Protein AF-A0A510UR12-F1 (afdb_monomer)

Sequence (101 aa):
MVNAYSILKLLETIADFVRIFFIISAVQVSIFVFALYRIFTSKDAENMDVHQWQLIMTEKWEASMNNVLHMFAILIIYLAITTIPMFIMWKNKSHPYRHAR

Organism: Aliivibrio fischeri (NCBI:txid668)

Secondary structure (DSSP, 8-state):
--HHHHHHHHHHHHHHHHHHHHHHHHHHHHHHHHHHHHHHTSGGGGG--HHHHHHHHHHHHHHHHHHHHHHHHHHHHHHHHHHHHHHHHHHHHT-TTTT--

Foldseek 3Di:
DPPPVLVVVLVVVVVVLVVVLVVVLVVLVVVLVVVVVCCCPDPVVVVDDPVNVVVVNVVSVVVSVVVNVVVVVVSVVVCCVVVVVSVVVVVCVVCVPPPVD

pLDDT: mean 75.29, std 10.61, range [43.91, 87.25]

Radius of gyration: 23.15 Å; Cα contacts (8 Å, |Δi|>4): 11; chains: 1; bounding box: 51×23×68 Å

Mean predicted aligned error: 10.87 Å

Structure (mmCIF, N/CA/C/O backbone):
data_AF-A0A510UR12-F1
#
_entry.id   AF-A0A510UR12-F1
#
loop_
_atom_site.group_PDB
_atom_site.id
_atom_site.type_symbol
_atom_site.label_atom_id
_atom_site.label_alt_id
_atom_site.label_comp_id
_atom_site.label_asym_id
_atom_site.label_entity_id
_atom_site.label_seq_id
_atom_site.pdbx_PDB_ins_code
_atom_site.Cartn_x
_atom_site.Cartn_y
_atom_site.Cartn_z
_atom_site.occupancy
_atom_site.B_iso_or_equiv
_atom_site.auth_seq_id
_atom_site.auth_comp_id
_atom_site.auth_asym_id
_atom_site.auth_atom_id
_atom_site.pdbx_PDB_model_num
ATOM 1 N N . MET A 1 1 ? 19.179 -12.215 -31.338 1.00 43.91 1 MET A N 1
ATOM 2 C CA . MET A 1 1 ? 18.405 -12.880 -30.262 1.00 43.91 1 MET A CA 1
ATOM 3 C C . MET A 1 1 ? 18.380 -12.034 -28.973 1.00 43.91 1 MET A C 1
ATOM 5 O O . MET A 1 1 ? 18.814 -12.510 -27.938 1.00 43.91 1 MET A O 1
ATOM 9 N N . VAL A 1 2 ? 17.906 -10.774 -29.001 1.00 45.09 2 VAL A N 1
ATOM 10 C CA . VAL A 1 2 ? 18.062 -9.840 -27.846 1.00 45.09 2 VAL A CA 1
ATOM 11 C C . VAL A 1 2 ? 16.738 -9.264 -27.298 1.00 45.09 2 VAL A C 1
ATOM 13 O O . VAL A 1 2 ? 16.748 -8.647 -26.244 1.00 45.09 2 VAL A O 1
ATOM 16 N N . ASN A 1 3 ? 15.575 -9.518 -27.912 1.00 54.25 3 ASN A N 1
ATOM 17 C CA . ASN A 1 3 ? 14.313 -8.888 -27.469 1.00 54.25 3 ASN A CA 1
ATOM 18 C C . ASN A 1 3 ? 13.488 -9.691 -26.445 1.00 54.25 3 ASN A C 1
ATOM 20 O O . ASN A 1 3 ? 12.856 -9.095 -25.581 1.00 54.25 3 ASN A O 1
ATOM 24 N N . ALA A 1 4 ? 13.491 -11.027 -26.498 1.00 54.25 4 ALA A N 1
ATOM 25 C CA . ALA A 1 4 ? 12.663 -11.823 -25.582 1.00 54.25 4 ALA A CA 1
ATOM 26 C C . ALA A 1 4 ? 13.172 -11.759 -24.131 1.00 54.25 4 ALA A C 1
ATOM 28 O O . ALA A 1 4 ? 12.381 -11.673 -23.199 1.00 54.25 4 ALA A O 1
ATOM 29 N N . TYR A 1 5 ? 14.496 -11.722 -23.945 1.00 57.19 5 TYR A N 1
ATOM 30 C CA . TYR A 1 5 ? 15.119 -11.736 -22.620 1.00 57.19 5 TYR A CA 1
ATOM 31 C C . TYR A 1 5 ? 14.900 -10.432 -21.833 1.00 57.19 5 TYR A C 1
ATOM 33 O O . TYR A 1 5 ? 14.722 -10.481 -20.621 1.00 57.19 5 TYR A O 1
ATOM 41 N N . SER A 1 6 ? 14.867 -9.259 -22.488 1.00 67.56 6 SER A N 1
ATOM 42 C CA . SER A 1 6 ? 14.627 -7.990 -21.778 1.00 67.56 6 SER A CA 1
ATOM 43 C C . SER A 1 6 ? 13.168 -7.814 -21.366 1.00 67.56 6 SER A C 1
ATOM 45 O O . SER A 1 6 ? 12.906 -7.281 -20.294 1.00 67.56 6 SER A O 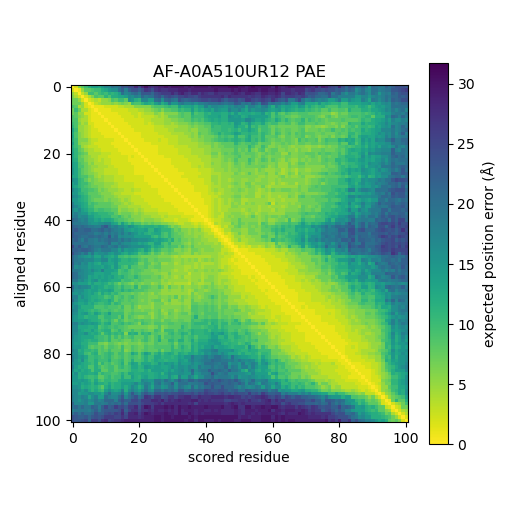1
ATOM 47 N N . ILE A 1 7 ? 12.226 -8.272 -22.196 1.00 71.44 7 ILE A N 1
ATOM 48 C CA . ILE A 1 7 ? 10.791 -8.223 -21.887 1.00 71.44 7 ILE A CA 1
ATOM 49 C C . ILE A 1 7 ? 10.459 -9.235 -20.788 1.00 71.44 7 ILE A C 1
ATOM 51 O O . ILE A 1 7 ? 9.762 -8.891 -19.840 1.00 71.44 7 ILE A O 1
ATOM 55 N N . LEU A 1 8 ? 11.010 -10.450 -20.869 1.00 78.88 8 LEU A N 1
ATOM 56 C CA . LEU A 1 8 ? 10.828 -11.464 -19.832 1.00 78.88 8 LEU A CA 1
ATOM 57 C C . LEU A 1 8 ? 11.351 -10.971 -18.475 1.00 78.88 8 LEU A C 1
ATOM 59 O O . LEU A 1 8 ? 10.634 -11.046 -17.485 1.00 78.88 8 LEU A O 1
ATOM 63 N N . LYS A 1 9 ? 12.547 -10.369 -18.450 1.00 72.88 9 LYS A N 1
ATOM 64 C CA . LYS A 1 9 ? 13.141 -9.812 -17.227 1.00 72.88 9 LYS A CA 1
ATOM 65 C C . LYS A 1 9 ? 12.358 -8.617 -16.668 1.00 72.88 9 LYS A C 1
ATOM 67 O O . LYS A 1 9 ? 12.285 -8.443 -15.453 1.00 72.88 9 LYS A O 1
ATOM 72 N N . LEU A 1 10 ? 11.748 -7.804 -17.535 1.00 74.56 10 LEU A N 1
ATOM 73 C CA . LEU A 1 10 ? 10.837 -6.733 -17.121 1.00 74.56 10 LEU A CA 1
ATOM 74 C C . LEU A 1 10 ? 9.582 -7.306 -16.444 1.00 74.56 10 LEU A C 1
ATOM 76 O O . LEU A 1 10 ? 9.186 -6.820 -15.389 1.00 74.56 10 LEU A O 1
ATOM 80 N N . LEU A 1 11 ? 8.985 -8.356 -17.015 1.00 78.56 11 LEU A N 1
ATOM 81 C CA . LEU A 1 11 ? 7.811 -9.021 -16.443 1.00 78.56 11 LEU A CA 1
ATOM 82 C C . LEU A 1 11 ? 8.127 -9.725 -15.117 1.00 78.56 11 LEU A C 1
ATOM 84 O O . LEU A 1 11 ? 7.342 -9.607 -14.183 1.00 78.56 11 LEU A O 1
ATOM 88 N N . GLU A 1 12 ? 9.282 -10.384 -15.004 1.00 81.25 12 GLU A N 1
ATOM 89 C CA . GLU A 1 12 ? 9.788 -10.940 -13.737 1.00 81.25 12 GLU A CA 1
ATOM 90 C C . GLU A 1 12 ? 9.922 -9.856 -12.664 1.00 81.25 12 GLU A C 1
ATOM 92 O O . GLU A 1 12 ? 9.421 -10.015 -11.554 1.00 81.25 12 GLU A O 1
ATOM 97 N N . THR A 1 13 ? 10.509 -8.709 -13.025 1.00 78.94 13 THR A N 1
ATOM 98 C CA . THR A 1 13 ? 10.661 -7.569 -12.108 1.00 78.94 13 THR A CA 1
ATOM 99 C C . THR A 1 13 ? 9.300 -7.056 -11.629 1.00 78.94 13 THR A C 1
ATOM 101 O O . THR A 1 13 ? 9.134 -6.767 -10.448 1.00 78.94 13 THR A O 1
ATOM 104 N N . ILE A 1 14 ? 8.304 -6.973 -12.519 1.00 78.81 14 ILE A N 1
ATOM 105 C CA . ILE A 1 14 ? 6.936 -6.577 -12.157 1.00 78.81 14 ILE A CA 1
ATOM 106 C C . ILE A 1 14 ? 6.282 -7.635 -11.254 1.00 78.81 14 ILE A C 1
ATOM 108 O O . ILE A 1 14 ? 5.614 -7.275 -10.288 1.00 78.81 14 ILE A O 1
ATOM 112 N N . ALA A 1 15 ? 6.475 -8.926 -11.530 1.00 80.88 15 ALA A N 1
ATOM 113 C CA . ALA A 1 15 ? 5.865 -10.016 -10.770 1.00 80.88 15 ALA A CA 1
ATOM 114 C C . ALA A 1 15 ? 6.402 -10.111 -9.331 1.00 80.88 15 ALA A C 1
ATOM 116 O O . ALA A 1 15 ? 5.611 -10.153 -8.385 1.00 80.88 15 ALA A O 1
ATOM 117 N N . ASP A 1 16 ? 7.726 -10.079 -9.149 1.00 80.00 16 ASP A N 1
ATOM 118 C CA . ASP A 1 16 ? 8.355 -10.061 -7.819 1.00 80.00 16 ASP A CA 1
ATOM 119 C C . ASP A 1 16 ? 7.904 -8.847 -7.006 1.00 80.00 16 ASP A C 1
ATOM 121 O O . ASP A 1 16 ? 7.670 -8.914 -5.797 1.00 80.00 16 ASP A O 1
ATOM 125 N N . PHE A 1 17 ? 7.705 -7.734 -7.694 1.00 72.69 17 PHE A N 1
ATOM 126 C CA . PHE A 1 17 ? 7.262 -6.499 -7.090 1.00 72.69 17 PHE A CA 1
ATOM 127 C C . PHE A 1 17 ? 5.780 -6.519 -6.683 1.00 72.69 17 PHE A C 1
ATOM 129 O O . PHE A 1 17 ? 5.453 -6.130 -5.560 1.00 72.69 17 PHE A O 1
ATOM 136 N N . VAL A 1 18 ? 4.883 -7.054 -7.523 1.00 81.12 18 VAL A N 1
ATOM 137 C CA . VAL A 1 18 ? 3.469 -7.299 -7.167 1.00 81.12 18 VAL A CA 1
ATOM 138 C C . VAL A 1 18 ? 3.371 -8.222 -5.952 1.00 81.12 18 VAL A C 1
ATOM 140 O O . VAL A 1 18 ? 2.556 -7.989 -5.059 1.00 81.12 18 VAL A O 1
ATOM 143 N N . ARG A 1 19 ? 4.236 -9.238 -5.869 1.00 79.25 19 ARG A N 1
ATOM 144 C CA . ARG A 1 19 ? 4.304 -10.139 -4.715 1.00 79.25 19 ARG A CA 1
ATOM 145 C C . ARG A 1 19 ? 4.682 -9.398 -3.429 1.00 79.25 19 ARG A C 1
ATOM 147 O O . ARG A 1 19 ? 4.003 -9.572 -2.418 1.00 79.25 19 ARG A O 1
ATOM 154 N N . ILE A 1 20 ? 5.724 -8.564 -3.455 1.00 80.69 20 ILE A N 1
ATOM 155 C CA . ILE A 1 20 ? 6.130 -7.742 -2.299 1.00 80.69 20 ILE A CA 1
ATOM 156 C C . ILE A 1 20 ? 4.994 -6.797 -1.884 1.00 80.69 20 ILE A C 1
ATOM 158 O O . ILE A 1 20 ? 4.679 -6.698 -0.698 1.00 80.69 20 ILE A O 1
ATOM 162 N N . PHE A 1 21 ? 4.331 -6.160 -2.850 1.00 76.44 21 PHE A N 1
ATOM 163 C CA . PHE A 1 21 ? 3.194 -5.279 -2.592 1.00 76.44 21 PHE A CA 1
ATOM 164 C C . PHE A 1 21 ? 2.035 -6.000 -1.889 1.00 76.44 21 PHE A C 1
ATOM 166 O O . PHE A 1 21 ? 1.485 -5.482 -0.913 1.00 76.44 21 PHE A O 1
ATOM 173 N N . PHE A 1 22 ? 1.690 -7.209 -2.338 1.00 81.25 22 PHE A N 1
ATOM 174 C CA . PHE A 1 22 ? 0.656 -8.025 -1.701 1.00 81.25 22 PHE A CA 1
ATOM 175 C C . PHE A 1 22 ? 1.002 -8.364 -0.249 1.00 81.25 22 PHE A C 1
ATOM 177 O O . PHE A 1 22 ? 0.139 -8.260 0.622 1.00 81.25 22 PHE A O 1
ATOM 184 N N . ILE A 1 23 ? 2.260 -8.721 0.029 1.00 84.69 23 ILE A N 1
ATOM 185 C CA . ILE A 1 23 ? 2.724 -9.033 1.388 1.00 84.69 23 ILE A CA 1
ATOM 186 C C . ILE A 1 23 ? 2.578 -7.810 2.297 1.00 84.69 23 ILE A C 1
ATOM 188 O O . ILE A 1 23 ? 2.001 -7.908 3.378 1.00 84.69 23 ILE A O 1
ATOM 192 N N . ILE A 1 24 ? 3.054 -6.646 1.851 1.00 81.38 24 ILE A N 1
ATOM 193 C CA . ILE A 1 24 ? 2.983 -5.409 2.636 1.00 81.38 24 ILE A CA 1
ATOM 194 C C . ILE A 1 24 ? 1.522 -5.002 2.886 1.00 81.38 24 ILE A C 1
ATOM 196 O O . ILE A 1 24 ? 1.164 -4.651 4.011 1.00 81.38 24 ILE A O 1
ATOM 200 N N . SER A 1 25 ? 0.665 -5.110 1.868 1.00 78.94 25 SER A N 1
ATOM 201 C CA . SER A 1 25 ? -0.766 -4.804 1.985 1.00 78.94 25 SER A CA 1
ATOM 202 C C . SER A 1 25 ? -1.470 -5.738 2.974 1.00 78.94 25 SER A C 1
ATOM 204 O O . SER A 1 25 ? -2.243 -5.280 3.813 1.00 78.94 25 SER A O 1
ATOM 206 N N . ALA A 1 26 ? -1.160 -7.038 2.944 1.00 84.25 26 ALA A N 1
ATOM 207 C CA . ALA A 1 26 ? -1.708 -8.007 3.892 1.00 84.25 26 ALA A CA 1
ATOM 208 C C . ALA A 1 26 ? -1.286 -7.702 5.341 1.00 84.25 26 ALA A C 1
ATOM 210 O O . ALA A 1 26 ? -2.107 -7.785 6.258 1.00 84.25 26 ALA A O 1
ATOM 211 N N . VAL A 1 27 ? -0.030 -7.293 5.552 1.00 86.38 27 VAL A N 1
ATOM 212 C CA . VAL A 1 27 ? 0.469 -6.862 6.867 1.00 86.38 27 VAL A CA 1
ATOM 213 C C . VAL A 1 27 ? -0.261 -5.602 7.344 1.00 86.38 27 VAL A C 1
ATOM 215 O O . VAL A 1 27 ? -0.703 -5.563 8.490 1.00 86.38 27 VAL A O 1
ATOM 218 N N . GLN A 1 28 ? -0.459 -4.604 6.478 1.00 80.31 28 GLN A N 1
ATOM 219 C CA . GLN A 1 28 ? -1.207 -3.383 6.809 1.00 80.31 28 GLN A CA 1
ATOM 220 C C . GLN A 1 28 ? -2.651 -3.674 7.228 1.00 80.31 28 GLN A C 1
ATOM 222 O O . GLN A 1 28 ? -3.083 -3.218 8.286 1.00 80.31 28 GLN A O 1
ATOM 227 N N . VAL A 1 29 ? -3.377 -4.479 6.445 1.00 83.81 29 VAL A N 1
ATOM 228 C CA . VAL A 1 29 ? -4.754 -4.879 6.778 1.00 83.81 29 VAL A CA 1
ATOM 229 C C . VAL A 1 29 ? -4.787 -5.635 8.107 1.00 83.81 29 VAL A C 1
ATOM 231 O O . VAL A 1 29 ? -5.655 -5.377 8.936 1.00 83.81 29 VAL A O 1
ATOM 234 N N . SER A 1 30 ? -3.811 -6.509 8.361 1.00 86.12 30 SER A N 1
ATOM 235 C CA . SER A 1 30 ? -3.720 -7.249 9.627 1.00 86.12 30 SER A CA 1
ATOM 236 C C . SER A 1 30 ? -3.501 -6.324 10.829 1.00 86.12 30 SER A C 1
ATOM 238 O O . SER A 1 30 ? -4.156 -6.491 11.856 1.00 86.12 30 SER A O 1
ATOM 240 N N . ILE A 1 31 ? -2.627 -5.318 10.704 1.00 84.12 31 ILE A N 1
ATOM 241 C CA . ILE A 1 31 ? -2.400 -4.305 11.748 1.00 84.12 31 ILE A CA 1
ATOM 242 C C . ILE A 1 31 ? -3.674 -3.493 11.996 1.00 84.12 31 ILE A C 1
ATOM 244 O O . ILE A 1 31 ? -4.025 -3.251 13.150 1.00 84.12 31 ILE A O 1
ATOM 248 N N . PHE A 1 32 ? -4.384 -3.103 10.935 1.00 81.31 32 PHE A N 1
ATOM 249 C CA . PHE A 1 32 ? -5.648 -2.377 11.038 1.00 81.31 32 PHE A CA 1
ATOM 250 C C . PHE A 1 32 ? -6.716 -3.195 11.777 1.00 81.31 32 PHE A C 1
ATOM 252 O O . PHE A 1 32 ? -7.281 -2.721 12.761 1.00 81.31 32 PHE A O 1
ATOM 259 N N . VAL A 1 33 ? -6.933 -4.451 11.373 1.00 85.50 33 VAL A N 1
ATOM 260 C CA . VAL A 1 33 ? -7.882 -5.365 12.030 1.00 85.50 33 VAL A CA 1
ATOM 261 C C . VAL A 1 33 ? -7.508 -5.585 13.496 1.00 85.50 33 VAL A C 1
ATOM 263 O O . VAL A 1 33 ? -8.375 -5.537 14.367 1.00 85.50 33 VAL A O 1
ATOM 266 N N . PHE A 1 34 ? -6.221 -5.771 13.796 1.00 87.25 34 PHE A N 1
ATOM 267 C CA . PHE A 1 34 ? -5.747 -5.938 15.169 1.00 87.25 34 PHE A CA 1
ATOM 268 C C . PHE A 1 34 ? -5.967 -4.682 16.026 1.00 87.25 34 PHE A C 1
ATOM 270 O O . PHE A 1 34 ? -6.386 -4.783 17.180 1.00 87.25 34 PHE A O 1
ATOM 277 N N . ALA A 1 35 ? -5.722 -3.493 15.469 1.00 82.88 35 ALA A N 1
ATOM 278 C CA . ALA A 1 35 ? -5.972 -2.229 16.153 1.00 82.88 35 ALA A CA 1
ATOM 279 C C . ALA A 1 35 ? -7.460 -2.053 16.478 1.00 82.88 35 ALA A C 1
ATOM 281 O O . ALA A 1 35 ? -7.788 -1.683 17.604 1.00 82.88 35 ALA A O 1
ATOM 282 N N . LEU A 1 36 ? -8.350 -2.377 15.534 1.00 83.75 36 LEU A N 1
ATOM 283 C CA . LEU A 1 36 ? -9.793 -2.360 15.770 1.00 83.75 36 LEU A CA 1
ATOM 284 C C . LEU A 1 36 ? -10.198 -3.361 16.850 1.00 83.75 36 LEU A C 1
ATOM 286 O O . LEU A 1 36 ? -10.868 -2.978 17.804 1.00 83.75 36 LEU A O 1
ATOM 290 N N . TYR A 1 37 ? -9.748 -4.614 16.744 1.00 86.94 37 TYR A N 1
ATOM 291 C CA . TYR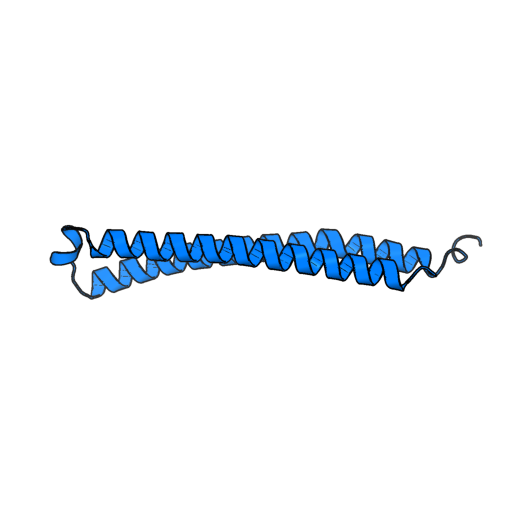 A 1 37 ? -10.041 -5.658 17.728 1.00 86.94 37 TYR A CA 1
ATOM 292 C C . TYR A 1 37 ? -9.681 -5.212 19.148 1.00 86.94 37 TYR A C 1
ATOM 294 O O . TYR A 1 37 ? -10.500 -5.319 20.057 1.00 86.94 37 TYR A O 1
ATOM 302 N N . ARG A 1 38 ? -8.491 -4.627 19.332 1.00 84.00 38 ARG A N 1
ATOM 303 C CA . ARG A 1 38 ? -8.049 -4.124 20.636 1.00 84.00 38 ARG A CA 1
ATOM 304 C C . ARG A 1 38 ? -8.988 -3.056 21.199 1.00 84.00 38 ARG A C 1
ATOM 306 O O . ARG A 1 38 ? -9.248 -3.074 22.400 1.00 84.00 38 ARG A O 1
ATOM 313 N N . ILE A 1 39 ? -9.478 -2.147 20.355 1.00 81.31 39 ILE A N 1
ATOM 314 C CA . ILE A 1 39 ? -10.417 -1.093 20.761 1.00 81.31 39 ILE A CA 1
ATOM 315 C C . ILE A 1 39 ? -11.762 -1.727 21.138 1.00 81.31 39 ILE A C 1
ATOM 317 O O . ILE A 1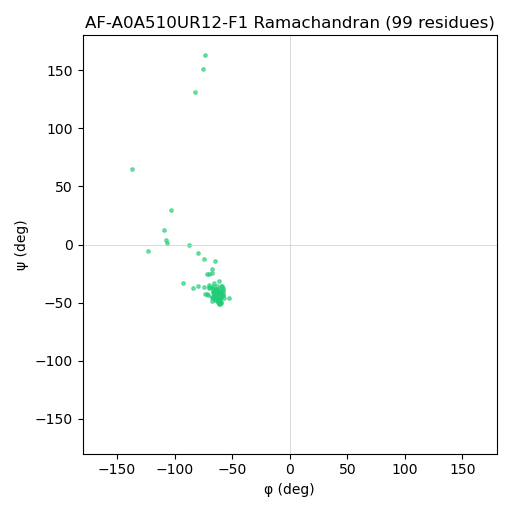 39 ? -12.266 -1.435 22.216 1.00 81.31 39 ILE A O 1
ATOM 321 N N . PHE A 1 40 ? -12.283 -2.665 20.337 1.00 79.06 40 PHE A N 1
ATOM 322 C CA . PHE A 1 40 ? -13.529 -3.395 20.627 1.00 79.06 40 PHE A CA 1
ATOM 323 C C . PHE A 1 40 ? -13.491 -4.190 21.933 1.00 79.06 40 PHE A C 1
ATOM 325 O O . PHE A 1 40 ? -14.498 -4.270 22.625 1.00 79.06 40 PHE A O 1
ATOM 332 N N . THR A 1 41 ? -12.343 -4.763 22.292 1.00 83.50 41 THR A N 1
ATOM 333 C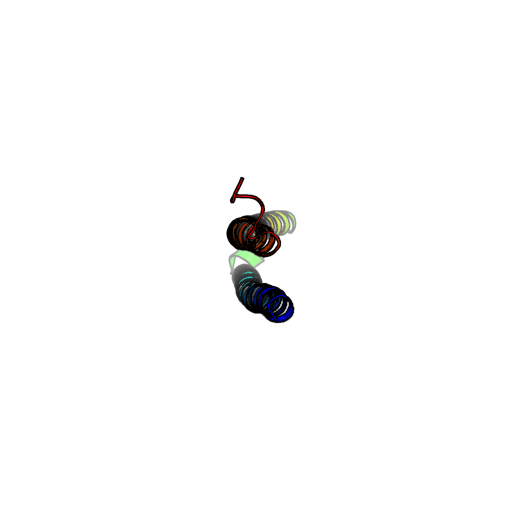 CA . THR A 1 41 ? -12.183 -5.518 23.548 1.00 83.50 41 THR A CA 1
ATOM 334 C C . THR A 1 41 ? -11.803 -4.654 24.752 1.00 83.50 41 THR A C 1
ATOM 336 O O . THR A 1 41 ? -11.573 -5.181 25.841 1.00 83.50 41 THR A O 1
ATOM 339 N N . SER A 1 42 ? -11.648 -3.342 24.568 1.00 82.31 42 SER A N 1
ATOM 340 C CA . SER A 1 42 ? -11.268 -2.439 25.654 1.00 82.31 42 SER A CA 1
ATOM 341 C C . SER A 1 42 ? -12.455 -2.176 26.581 1.00 82.31 42 SER A C 1
ATOM 343 O O . SER A 1 42 ? -13.596 -2.179 26.143 1.00 82.31 42 SER A O 1
ATOM 345 N N . LYS A 1 43 ? -12.211 -1.903 27.865 1.00 77.50 43 LYS A N 1
ATOM 346 C CA . LYS A 1 43 ? -13.298 -1.528 28.793 1.00 77.50 43 LYS A CA 1
ATOM 347 C C . LYS A 1 43 ? -13.917 -0.167 28.456 1.00 77.50 43 LYS A C 1
ATOM 349 O O . LYS A 1 43 ? -15.048 0.108 28.836 1.00 77.50 43 LYS A O 1
ATOM 354 N N . ASP A 1 44 ? -13.184 0.662 27.719 1.00 71.94 44 ASP A N 1
ATOM 355 C CA . ASP A 1 44 ? -13.645 1.973 27.262 1.00 71.94 44 ASP A CA 1
ATOM 356 C C . ASP A 1 44 ? -14.708 1.838 26.155 1.00 71.94 44 ASP A C 1
ATOM 358 O O . ASP A 1 44 ? -15.578 2.696 26.025 1.00 71.94 44 ASP A O 1
ATOM 362 N N . ALA A 1 45 ? -14.695 0.714 25.425 1.00 71.94 45 ALA A N 1
ATOM 363 C CA . ALA A 1 45 ? -15.670 0.357 24.395 1.00 71.94 45 ALA A CA 1
ATOM 364 C C . ALA A 1 45 ? -17.111 0.296 24.914 1.00 71.94 45 ALA A C 1
ATOM 366 O O . ALA A 1 45 ? -18.038 0.670 24.197 1.00 71.94 45 ALA A O 1
ATOM 367 N N . GLU A 1 46 ? -17.298 -0.188 26.147 1.00 74.81 46 GLU A N 1
ATOM 368 C CA . GLU A 1 46 ? -18.619 -0.434 26.740 1.00 74.81 46 GLU A CA 1
ATOM 369 C C . GLU A 1 46 ? -19.395 0.864 27.006 1.00 74.81 46 GLU A C 1
ATOM 371 O O . GLU A 1 46 ? -20.623 0.849 27.028 1.00 74.81 46 GLU A O 1
ATOM 376 N N . ASN A 1 47 ? -18.687 1.988 27.161 1.00 81.06 47 ASN A N 1
ATOM 377 C CA . ASN A 1 47 ? -19.274 3.299 27.453 1.00 81.06 47 ASN A CA 1
ATOM 378 C C . ASN A 1 47 ? -19.244 4.260 26.255 1.00 81.06 47 ASN A C 1
ATOM 380 O O . ASN A 1 47 ? -19.661 5.411 26.386 1.00 81.06 47 ASN A O 1
ATOM 384 N N . MET A 1 48 ? -18.728 3.818 25.106 1.00 81.88 48 MET A N 1
ATOM 385 C CA . MET A 1 48 ? -18.634 4.646 23.909 1.00 81.88 48 MET A CA 1
ATOM 386 C C . MET A 1 48 ? -19.956 4.675 23.147 1.00 81.88 48 MET A C 1
ATOM 388 O O . MET A 1 48 ? -20.537 3.633 22.832 1.00 81.88 48 MET A O 1
ATOM 392 N N . ASP A 1 49 ? -20.401 5.879 22.792 1.00 85.94 49 ASP A N 1
ATOM 393 C CA . ASP A 1 49 ? -21.568 6.047 21.931 1.00 85.94 49 ASP A CA 1
ATOM 394 C C . ASP A 1 49 ? -21.246 5.677 20.465 1.00 85.94 49 ASP A C 1
ATOM 396 O O . ASP A 1 49 ? -20.088 5.592 20.038 1.00 85.94 49 ASP A O 1
ATOM 400 N N . VAL A 1 50 ? -22.291 5.457 19.663 1.00 82.62 50 VAL A N 1
ATOM 401 C CA . VAL A 1 50 ? -22.158 5.065 18.248 1.00 82.62 50 VAL A CA 1
ATOM 402 C C . VAL A 1 50 ? -21.418 6.123 17.411 1.00 82.62 50 VAL A C 1
ATOM 404 O O . VAL A 1 50 ? -20.716 5.775 16.461 1.00 82.62 50 VAL A O 1
ATOM 407 N N . HIS A 1 51 ? -21.535 7.405 17.756 1.00 87.25 51 HIS A N 1
ATOM 408 C CA . HIS A 1 51 ? -20.861 8.498 17.061 1.00 87.25 51 HIS A CA 1
ATOM 409 C C . HIS A 1 51 ? -19.348 8.509 17.336 1.00 87.25 51 HIS A C 1
ATOM 411 O O . HIS A 1 51 ? -18.551 8.631 16.406 1.00 87.25 51 HIS A O 1
ATOM 417 N N . GLN A 1 52 ? -18.931 8.287 18.582 1.00 81.44 52 GLN A N 1
ATOM 418 C CA . GLN A 1 52 ? -17.529 8.124 18.968 1.00 81.44 52 GLN A CA 1
ATOM 419 C C . GLN A 1 52 ? -16.905 6.910 18.275 1.00 81.44 52 GLN A C 1
ATOM 421 O O . GLN A 1 52 ? -15.771 6.978 17.800 1.00 81.44 52 GLN A O 1
ATOM 426 N N . TRP A 1 53 ? -17.664 5.821 18.136 1.00 81.88 53 TRP A N 1
ATOM 427 C CA . TRP A 1 53 ? -17.243 4.655 17.362 1.00 81.88 53 TRP A CA 1
ATOM 428 C C . TRP A 1 53 ? -17.001 4.971 15.891 1.00 81.88 53 TRP A C 1
ATOM 430 O O . TRP A 1 53 ? -15.979 4.568 15.333 1.00 81.88 53 TRP A O 1
ATOM 440 N N . GLN A 1 54 ? -17.918 5.707 15.263 1.00 82.12 54 GLN A N 1
ATOM 441 C CA . GLN A 1 54 ? -17.763 6.133 13.875 1.00 82.12 54 GLN A CA 1
ATOM 442 C C . GLN A 1 54 ? -16.537 7.028 13.688 1.00 82.12 54 GLN A C 1
ATOM 444 O O . GLN A 1 54 ? -15.796 6.830 12.726 1.00 82.12 54 GLN A O 1
ATOM 449 N N . LEU A 1 55 ? -16.282 7.959 14.612 1.00 86.62 55 LEU A N 1
ATOM 450 C CA . LEU A 1 55 ? -15.109 8.833 14.565 1.00 86.62 55 LEU A CA 1
ATOM 451 C C . LEU A 1 55 ? -13.807 8.029 14.632 1.00 86.62 55 LEU A C 1
ATOM 453 O O . LEU A 1 55 ? -12.977 8.153 13.735 1.00 86.62 55 LEU A O 1
ATOM 457 N N . ILE A 1 56 ? -13.660 7.131 15.612 1.00 85.00 56 ILE A N 1
ATOM 458 C CA . ILE A 1 56 ? -12.443 6.316 15.753 1.00 85.00 56 ILE A CA 1
ATOM 459 C C . ILE A 1 56 ? -12.241 5.394 14.546 1.00 85.00 56 ILE A C 1
ATOM 461 O O . ILE A 1 56 ? -11.131 5.300 14.022 1.00 85.00 56 ILE A O 1
ATOM 465 N N . MET A 1 57 ? -13.297 4.721 14.079 1.00 80.06 57 MET A N 1
ATOM 466 C CA . MET A 1 57 ? -13.229 3.873 12.883 1.00 80.06 57 MET A CA 1
ATOM 467 C C . MET A 1 57 ? -12.772 4.673 11.661 1.00 80.06 57 MET A C 1
ATOM 469 O O . MET A 1 57 ? -11.911 4.208 10.916 1.00 80.06 57 MET A O 1
ATOM 473 N N . THR A 1 58 ? -13.306 5.883 11.485 1.00 83.88 58 THR A N 1
ATOM 474 C CA . THR A 1 58 ? -12.971 6.761 10.359 1.00 83.88 58 THR A CA 1
ATOM 475 C C . THR A 1 58 ? -11.531 7.257 10.450 1.00 83.88 58 THR A C 1
ATOM 477 O O . THR A 1 58 ? -10.803 7.141 9.471 1.00 83.88 58 THR A O 1
ATOM 480 N N . GLU A 1 59 ? -11.069 7.706 11.619 1.00 85.88 59 GLU A N 1
ATOM 481 C CA . GLU A 1 59 ? -9.682 8.149 11.820 1.00 85.88 59 GLU A CA 1
ATOM 482 C C . GLU A 1 59 ? -8.672 7.019 11.585 1.00 85.88 59 GLU A C 1
ATOM 484 O O . GLU A 1 59 ? -7.642 7.206 10.931 1.00 85.88 59 GLU A O 1
ATOM 489 N N . LYS A 1 60 ? -8.951 5.812 12.097 1.00 82.06 60 LYS A N 1
ATOM 490 C CA . LYS A 1 60 ? -8.078 4.648 11.883 1.00 82.06 60 LYS A CA 1
ATO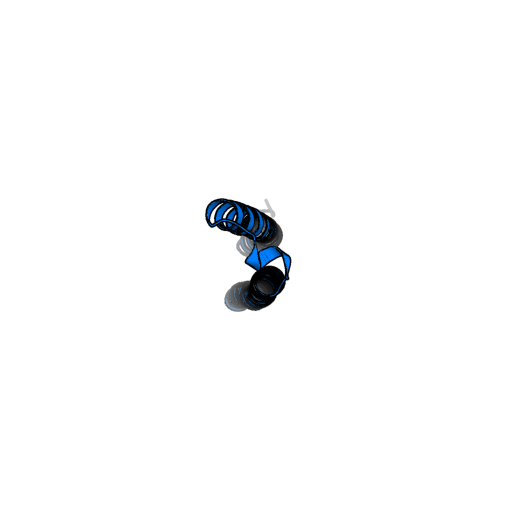M 491 C C . LYS A 1 60 ? -8.085 4.203 10.426 1.00 82.06 60 LYS A C 1
ATOM 493 O O . LYS A 1 60 ? -7.035 3.813 9.913 1.00 82.06 60 LYS A O 1
ATOM 498 N N . TRP A 1 61 ? -9.237 4.274 9.763 1.00 78.75 61 TRP A N 1
ATOM 499 C CA . TRP A 1 61 ? -9.363 3.986 8.340 1.00 78.75 61 TRP A CA 1
ATOM 500 C C . TRP A 1 61 ? -8.590 4.997 7.495 1.00 78.75 61 TRP A C 1
ATOM 502 O O . TRP A 1 61 ? -7.803 4.596 6.644 1.00 78.75 61 TRP A O 1
ATOM 512 N N . GLU A 1 62 ? -8.744 6.293 7.763 1.00 82.56 62 GLU A N 1
ATOM 513 C CA . GLU A 1 62 ? -8.045 7.363 7.054 1.00 82.56 62 GLU A CA 1
ATOM 514 C C . GLU A 1 62 ? -6.529 7.229 7.210 1.00 82.56 62 GLU A C 1
ATOM 516 O O . GLU A 1 62 ? -5.807 7.228 6.214 1.00 82.56 62 GLU A O 1
ATOM 521 N N . ALA A 1 63 ? -6.039 7.002 8.432 1.00 81.12 63 ALA A N 1
ATOM 522 C CA . ALA A 1 63 ? -4.619 6.764 8.680 1.00 81.12 63 ALA A CA 1
ATOM 523 C C . ALA A 1 63 ? -4.094 5.524 7.929 1.00 81.12 63 ALA A C 1
ATOM 525 O O . ALA A 1 63 ? -3.004 5.556 7.353 1.00 81.12 63 ALA A O 1
ATOM 526 N N . SER A 1 64 ? -4.872 4.437 7.900 1.00 78.06 64 SER A N 1
ATOM 527 C CA . SER A 1 64 ? -4.519 3.227 7.150 1.00 78.06 64 SER A CA 1
ATOM 528 C C . SER A 1 64 ? -4.491 3.488 5.642 1.00 78.06 64 SER A C 1
ATOM 530 O O . SER A 1 64 ? -3.525 3.133 4.972 1.00 78.06 64 SER A O 1
ATOM 532 N N . MET A 1 65 ? -5.509 4.153 5.099 1.00 79.06 65 MET A N 1
ATOM 533 C CA . MET A 1 65 ? -5.602 4.486 3.676 1.00 79.06 65 MET A CA 1
ATOM 534 C C . MET A 1 65 ? -4.496 5.438 3.230 1.00 79.06 65 MET A C 1
ATOM 536 O O . MET A 1 65 ? -3.941 5.269 2.144 1.00 79.06 65 MET A O 1
ATOM 540 N N . ASN A 1 66 ? -4.126 6.401 4.073 1.00 85.88 66 ASN A N 1
ATOM 541 C CA . ASN A 1 66 ? -3.055 7.338 3.774 1.00 85.88 66 ASN A CA 1
ATOM 542 C C . ASN A 1 66 ? -1.692 6.625 3.710 1.00 85.88 66 ASN A C 1
ATOM 544 O O . ASN A 1 66 ? -0.894 6.893 2.811 1.00 85.88 66 ASN A O 1
ATOM 548 N N . ASN A 1 67 ? -1.452 5.642 4.584 1.00 79.00 67 ASN A N 1
ATOM 549 C CA . ASN A 1 67 ? -0.265 4.786 4.501 1.00 79.00 67 ASN A CA 1
ATOM 550 C C . ASN A 1 67 ? -0.249 3.924 3.228 1.00 79.00 67 ASN A C 1
ATOM 552 O O . ASN A 1 67 ? 0.791 3.826 2.574 1.00 79.00 67 ASN A O 1
ATOM 556 N N . VAL A 1 68 ? -1.390 3.343 2.840 1.00 73.62 68 VAL A N 1
ATOM 557 C CA . VAL A 1 68 ? -1.516 2.581 1.584 1.00 73.62 68 VAL A CA 1
ATOM 558 C C . VAL A 1 68 ? -1.225 3.473 0.374 1.00 73.62 68 VAL A C 1
ATOM 560 O O . VAL A 1 68 ? -0.463 3.076 -0.507 1.00 73.62 68 VAL A O 1
ATOM 563 N N . LEU A 1 69 ? -1.758 4.697 0.347 1.00 80.62 69 LEU A N 1
ATOM 564 C CA . LEU A 1 69 ? -1.491 5.684 -0.705 1.00 80.62 69 LEU A CA 1
ATOM 565 C C . LEU A 1 69 ? -0.009 6.061 -0.786 1.00 80.62 69 LEU A C 1
ATOM 567 O O . LEU A 1 69 ? 0.547 6.102 -1.883 1.00 80.62 69 LEU A O 1
ATOM 571 N N . HIS A 1 70 ? 0.656 6.275 0.351 1.00 79.44 70 HIS A N 1
ATOM 572 C CA . HIS A 1 70 ? 2.097 6.541 0.384 1.00 79.44 70 HIS A CA 1
ATOM 573 C C . HIS A 1 70 ? 2.906 5.364 -0.169 1.00 79.44 70 HIS A C 1
ATOM 575 O O . HIS A 1 70 ? 3.821 5.562 -0.969 1.00 79.44 70 HIS A O 1
ATOM 581 N N . MET A 1 71 ? 2.547 4.130 0.192 1.00 73.75 71 MET A N 1
ATOM 582 C CA . MET A 1 71 ? 3.180 2.937 -0.370 1.00 73.75 71 MET A CA 1
ATOM 583 C C . MET A 1 71 ? 2.938 2.823 -1.878 1.00 73.75 71 MET A C 1
ATOM 585 O O . MET A 1 71 ? 3.862 2.486 -2.614 1.00 73.75 71 MET A O 1
ATOM 589 N N . PHE A 1 72 ? 1.744 3.179 -2.356 1.00 76.12 72 PHE A N 1
ATOM 590 C CA . PHE A 1 72 ? 1.419 3.222 -3.782 1.00 76.12 72 PHE A CA 1
ATOM 591 C C . PHE A 1 72 ? 2.202 4.313 -4.534 1.00 76.12 72 PHE A C 1
ATOM 593 O O . PHE A 1 72 ? 2.630 4.112 -5.668 1.00 76.12 72 PHE A O 1
ATOM 600 N N . ALA A 1 73 ? 2.458 5.460 -3.907 1.00 79.62 73 ALA A N 1
ATOM 601 C CA . ALA A 1 73 ? 3.295 6.505 -4.487 1.00 79.62 73 ALA A CA 1
ATOM 602 C C . ALA A 1 73 ? 4.758 6.048 -4.618 1.00 79.62 73 ALA A C 1
ATOM 604 O O . ALA A 1 73 ? 5.351 6.178 -5.690 1.00 79.62 73 ALA A O 1
ATOM 605 N N . ILE A 1 74 ? 5.322 5.440 -3.566 1.00 80.00 74 ILE A N 1
ATOM 606 C CA . ILE A 1 74 ? 6.667 4.836 -3.600 1.00 80.00 74 ILE A CA 1
ATOM 607 C C . ILE A 1 74 ? 6.741 3.770 -4.702 1.00 80.00 74 ILE A C 1
ATOM 609 O O . ILE A 1 74 ? 7.723 3.708 -5.444 1.00 80.00 74 ILE A O 1
ATOM 613 N N . LEU A 1 75 ? 5.677 2.977 -4.848 1.00 72.19 75 LEU A N 1
ATOM 614 C CA . LEU A 1 75 ? 5.541 1.939 -5.861 1.00 72.19 75 LEU A CA 1
ATOM 615 C C . LEU A 1 75 ? 5.645 2.511 -7.289 1.00 72.19 75 LEU A C 1
ATOM 617 O O . LEU A 1 75 ? 6.442 2.029 -8.097 1.00 72.19 75 LEU A O 1
ATOM 621 N N . ILE A 1 76 ? 4.878 3.564 -7.590 1.00 78.81 76 ILE A N 1
ATOM 622 C CA . ILE A 1 76 ? 4.895 4.247 -8.894 1.00 78.81 76 ILE A CA 1
ATOM 623 C C . ILE A 1 76 ? 6.273 4.853 -9.176 1.00 78.81 76 ILE A C 1
ATOM 625 O O . ILE A 1 76 ? 6.788 4.718 -10.286 1.00 78.81 76 ILE A O 1
ATOM 629 N N . ILE A 1 77 ? 6.895 5.485 -8.177 1.00 81.75 77 ILE A N 1
ATOM 630 C CA . ILE A 1 77 ? 8.226 6.089 -8.313 1.00 81.75 77 ILE A CA 1
ATOM 631 C C . ILE A 1 77 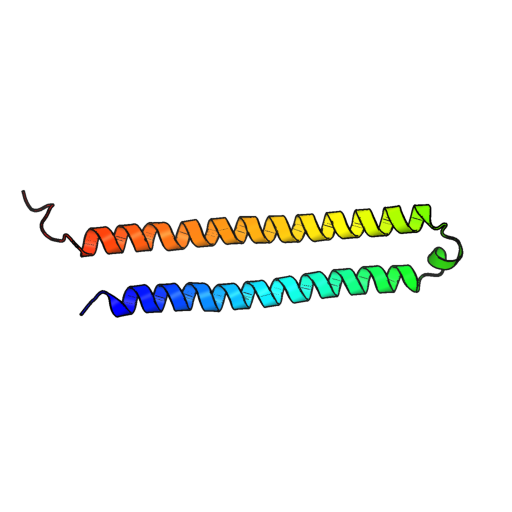? 9.274 5.015 -8.630 1.00 81.75 77 ILE A C 1
ATOM 633 O O . ILE A 1 77 ? 10.074 5.192 -9.547 1.00 81.75 77 ILE A O 1
ATOM 637 N N . TYR A 1 78 ? 9.252 3.880 -7.928 1.00 78.06 78 TYR A N 1
ATOM 638 C CA . TYR A 1 78 ? 10.179 2.776 -8.178 1.00 78.06 78 TYR A CA 1
ATOM 639 C C . TYR A 1 78 ? 10.015 2.185 -9.586 1.00 78.06 78 TYR A C 1
ATOM 641 O O . TYR A 1 78 ? 11.003 1.972 -10.295 1.00 78.06 78 TYR A O 1
ATOM 649 N N . LEU A 1 79 ? 8.772 1.974 -10.031 1.00 74.00 79 LEU A N 1
ATOM 650 C CA . LEU A 1 79 ? 8.478 1.547 -11.401 1.00 74.00 79 LEU A CA 1
ATOM 651 C C . LEU A 1 79 ? 8.982 2.569 -12.425 1.00 74.00 79 LEU A C 1
ATOM 653 O O . LEU A 1 79 ? 9.621 2.185 -13.400 1.00 74.00 79 LEU A O 1
ATOM 657 N N . ALA A 1 80 ? 8.777 3.867 -12.203 1.00 76.75 80 ALA A N 1
ATOM 658 C CA . ALA A 1 80 ? 9.290 4.898 -13.102 1.00 76.75 80 ALA A CA 1
ATOM 659 C C . ALA A 1 80 ? 10.828 4.859 -13.192 1.00 76.75 80 ALA A C 1
ATOM 661 O O . ALA A 1 80 ? 11.381 4.814 -14.292 1.00 76.75 80 ALA A O 1
ATOM 662 N N . ILE A 1 81 ? 11.524 4.786 -12.051 1.00 79.56 81 ILE A N 1
ATOM 663 C CA . ILE A 1 81 ? 12.994 4.740 -11.992 1.00 79.56 81 ILE A CA 1
ATOM 664 C C . ILE A 1 81 ? 13.556 3.489 -12.673 1.00 79.56 81 ILE A C 1
ATOM 666 O O . ILE A 1 81 ? 14.615 3.563 -13.286 1.00 79.56 81 ILE A O 1
ATOM 670 N N . THR A 1 82 ? 12.880 2.344 -12.591 1.00 71.25 82 THR A N 1
ATOM 671 C CA . THR A 1 82 ? 13.366 1.087 -13.188 1.00 71.25 82 THR A CA 1
ATOM 672 C C . THR A 1 82 ? 13.011 0.960 -14.670 1.00 71.25 82 THR A C 1
ATOM 674 O O . THR A 1 82 ? 13.835 0.508 -15.468 1.00 71.25 82 THR A O 1
ATOM 677 N N . THR A 1 83 ? 11.823 1.411 -15.076 1.00 69.62 83 THR A N 1
ATOM 678 C CA . THR A 1 83 ? 11.325 1.243 -16.450 1.00 69.62 83 THR A CA 1
ATOM 679 C C . THR A 1 83 ? 11.924 2.273 -17.413 1.00 69.62 83 THR A C 1
ATOM 681 O O . THR A 1 83 ? 12.226 1.929 -18.557 1.00 69.62 83 THR A O 1
ATOM 684 N N . ILE A 1 84 ? 12.169 3.517 -16.968 1.00 77.31 84 ILE A N 1
ATOM 685 C CA . ILE A 1 84 ? 12.728 4.589 -17.816 1.00 77.31 84 ILE A CA 1
ATOM 686 C C . ILE A 1 84 ? 14.128 4.223 -18.360 1.00 77.31 84 ILE A C 1
ATOM 688 O O . ILE A 1 84 ? 14.313 4.263 -19.580 1.00 77.31 84 ILE A O 1
ATOM 692 N N . PRO A 1 85 ? 15.113 3.801 -17.541 1.00 72.62 85 PRO A N 1
ATOM 693 C CA . PRO A 1 85 ? 16.431 3.402 -18.034 1.00 72.62 85 PRO A CA 1
ATOM 694 C C . PRO A 1 85 ? 16.379 2.157 -18.918 1.00 72.62 85 PRO A C 1
ATOM 696 O O . PRO A 1 85 ? 17.061 2.116 -19.941 1.00 72.62 85 PRO A O 1
ATOM 699 N N . MET A 1 86 ? 15.549 1.161 -18.578 1.00 69.44 86 M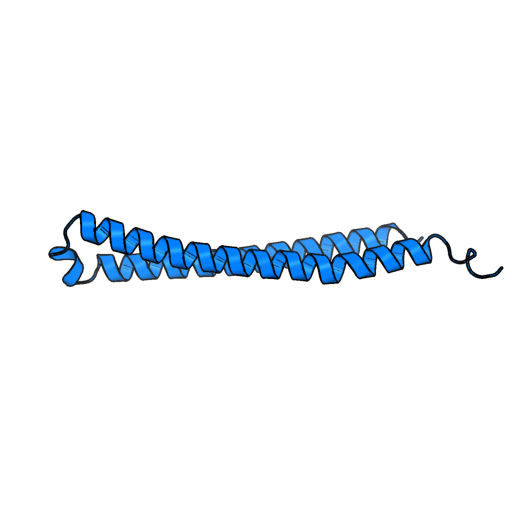ET A N 1
ATOM 700 C CA . MET A 1 86 ? 15.380 -0.036 -19.412 1.00 69.44 86 MET A CA 1
ATOM 701 C C . MET A 1 86 ? 14.829 0.318 -20.796 1.00 69.44 86 MET A C 1
ATOM 703 O O . MET A 1 86 ? 15.323 -0.198 -21.800 1.00 69.44 86 MET A O 1
ATOM 707 N N . PHE A 1 87 ? 13.871 1.245 -20.870 1.00 72.38 87 PHE A N 1
ATOM 708 C CA . PHE A 1 87 ? 13.329 1.742 -22.131 1.00 72.38 87 PHE A CA 1
ATOM 709 C C . PHE A 1 87 ? 14.373 2.518 -22.950 1.00 72.38 87 PHE A C 1
ATOM 711 O O . PHE A 1 87 ? 14.507 2.290 -24.154 1.00 72.38 87 PHE A O 1
ATOM 718 N N . ILE A 1 88 ? 15.171 3.381 -22.308 1.00 73.75 88 ILE A N 1
ATOM 719 C CA . ILE A 1 88 ? 16.277 4.107 -22.959 1.00 73.75 88 ILE A CA 1
ATOM 720 C C . ILE A 1 88 ? 17.326 3.125 -23.503 1.00 73.75 88 ILE A C 1
ATOM 722 O O . ILE A 1 88 ? 17.740 3.233 -24.658 1.00 73.75 88 ILE A O 1
ATOM 726 N N . MET A 1 89 ? 17.731 2.132 -22.706 1.00 69.31 89 MET A N 1
ATOM 727 C CA . MET A 1 89 ? 18.687 1.101 -23.119 1.00 69.31 89 MET A CA 1
ATOM 728 C C . MET A 1 89 ? 18.157 0.246 -24.272 1.00 69.31 89 MET A C 1
ATOM 730 O O . MET A 1 89 ? 18.915 -0.073 -25.189 1.00 69.31 89 MET A O 1
ATOM 734 N N . TRP A 1 90 ? 16.874 -0.114 -24.246 1.00 69.94 90 TRP A N 1
ATOM 735 C CA . TRP A 1 90 ? 16.219 -0.842 -25.330 1.00 69.94 90 TRP A CA 1
ATOM 736 C C . TRP A 1 90 ? 16.224 -0.027 -26.628 1.00 69.94 90 TRP A C 1
ATOM 738 O O . TRP A 1 90 ? 16.718 -0.514 -27.647 1.00 69.94 90 TRP A O 1
ATOM 748 N N . LYS A 1 91 ? 15.805 1.246 -26.568 1.00 68.00 91 LYS A N 1
ATOM 749 C CA . LYS A 1 91 ? 15.814 2.169 -27.713 1.00 68.00 91 LYS A CA 1
ATOM 750 C C . LYS A 1 91 ? 17.219 2.342 -28.306 1.00 68.00 91 LYS A C 1
ATOM 752 O O . LYS A 1 91 ? 17.387 2.285 -29.526 1.00 68.00 91 LYS A O 1
ATOM 757 N N . ASN A 1 92 ? 18.236 2.497 -27.458 1.00 65.06 92 ASN A N 1
ATOM 758 C CA . ASN A 1 92 ? 19.622 2.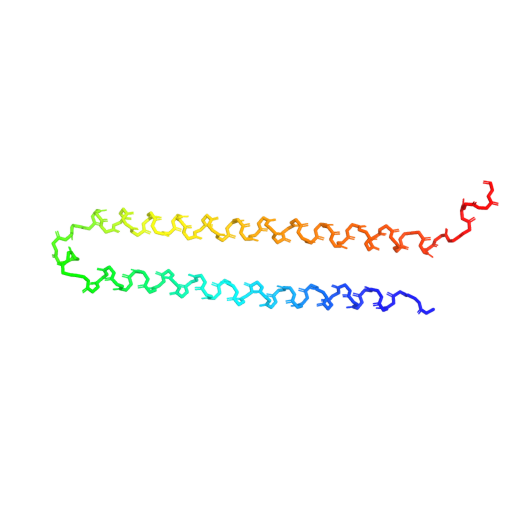664 -27.899 1.00 65.06 92 ASN A CA 1
ATOM 759 C C . ASN A 1 92 ? 20.200 1.374 -28.508 1.00 65.06 92 ASN A C 1
ATOM 761 O O . ASN A 1 92 ? 20.897 1.433 -29.519 1.00 65.06 92 ASN A O 1
ATOM 765 N N . LYS A 1 93 ? 19.863 0.194 -27.967 1.00 59.19 93 LYS A N 1
ATOM 766 C CA . LYS A 1 93 ? 20.273 -1.099 -28.544 1.00 59.19 93 LYS A CA 1
ATOM 767 C C . LYS A 1 93 ? 19.572 -1.436 -29.861 1.00 59.19 93 LYS A C 1
ATOM 769 O O . LYS A 1 93 ? 20.146 -2.177 -30.653 1.00 59.19 93 LYS A O 1
ATOM 774 N N . SER A 1 94 ? 18.378 -0.902 -30.128 1.00 57.56 94 SER A N 1
ATOM 775 C CA . SER A 1 94 ? 17.694 -1.081 -31.419 1.00 57.56 94 SER A CA 1
ATOM 776 C C . SER A 1 94 ? 18.279 -0.248 -32.574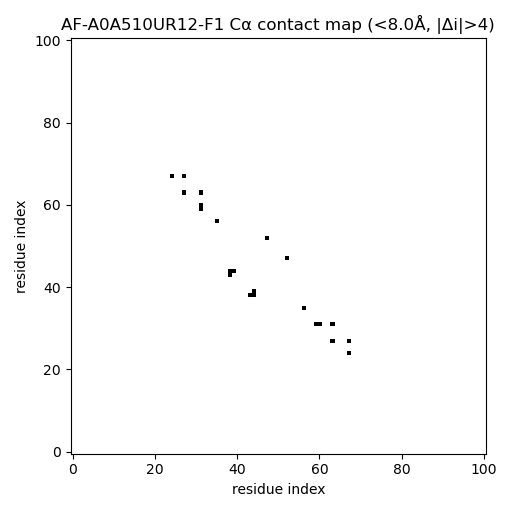 1.00 57.56 94 SER A C 1
ATOM 778 O O . SER A 1 94 ? 17.981 -0.536 -33.731 1.00 57.56 94 SER A O 1
ATOM 780 N N . HIS A 1 95 ? 19.150 0.734 -32.300 1.00 53.94 95 HIS A N 1
ATOM 781 C CA . HIS A 1 95 ? 19.816 1.550 -33.328 1.00 53.94 95 HIS A CA 1
ATOM 782 C C . HIS A 1 95 ? 21.315 1.781 -33.044 1.00 53.94 95 HIS A C 1
ATOM 784 O O . HIS A 1 95 ? 21.737 2.927 -32.882 1.00 53.94 95 HIS A O 1
ATOM 790 N N . PRO A 1 96 ? 22.162 0.735 -33.052 1.00 55.03 96 PRO A N 1
ATOM 791 C CA . PRO A 1 96 ? 23.589 0.883 -32.753 1.00 55.03 96 PRO A CA 1
ATOM 792 C C . PRO A 1 96 ? 24.366 1.727 -33.786 1.00 55.03 96 PRO A C 1
ATOM 794 O O . PRO A 1 96 ? 25.469 2.172 -33.494 1.00 55.03 96 PRO A O 1
ATOM 797 N N . TYR A 1 97 ? 23.798 1.996 -34.970 1.00 51.69 97 TYR A N 1
ATOM 798 C CA . TYR A 1 97 ? 24.490 2.669 -36.083 1.00 51.69 97 TYR A CA 1
ATOM 799 C C . TYR A 1 97 ? 24.058 4.117 -36.362 1.00 51.69 97 TYR A C 1
ATOM 801 O O . TYR A 1 97 ? 24.546 4.720 -37.313 1.00 51.69 97 TYR A O 1
ATOM 809 N N . ARG A 1 98 ? 23.168 4.721 -35.561 1.00 54.78 98 ARG A N 1
ATOM 810 C CA . ARG A 1 98 ? 22.754 6.124 -35.791 1.00 54.78 98 ARG A CA 1
ATOM 811 C C . ARG A 1 98 ? 23.745 7.178 -35.278 1.00 54.78 98 ARG A C 1
ATOM 813 O O . ARG A 1 98 ? 23.564 8.345 -35.592 1.00 54.78 98 ARG A O 1
ATOM 820 N N . HIS A 1 99 ? 24.791 6.775 -34.555 1.00 52.12 99 HIS A N 1
ATOM 821 C CA . HIS A 1 99 ? 25.811 7.677 -33.999 1.00 52.12 99 HIS A CA 1
ATOM 822 C C . HIS A 1 99 ? 27.191 7.576 -34.678 1.00 52.12 99 HIS A C 1
ATOM 824 O O . HIS A 1 99 ? 28.161 8.106 -34.154 1.00 52.12 99 HIS A O 1
ATOM 830 N N . ALA A 1 100 ? 27.292 6.913 -35.837 1.00 47.34 100 ALA A N 1
ATOM 831 C CA . ALA A 1 100 ? 28.530 6.821 -36.625 1.00 47.34 100 ALA A CA 1
ATOM 832 C C . ALA A 1 100 ? 28.535 7.749 -37.862 1.00 47.34 100 ALA A C 1
ATOM 834 O O . ALA A 1 100 ? 29.134 7.414 -38.884 1.00 47.34 100 ALA A O 1
ATOM 835 N N . ARG A 1 101 ? 27.834 8.885 -37.797 1.00 44.12 101 ARG A N 1
ATOM 836 C CA . ARG A 1 101 ? 27.864 9.935 -38.822 1.00 44.12 101 ARG A CA 1
ATOM 837 C C . ARG A 1 101 ? 28.075 11.291 -38.181 1.00 44.12 101 ARG A C 1
ATOM 839 O O . ARG A 1 101 ? 27.403 11.532 -37.154 1.00 44.12 101 ARG A O 1
#

Solvent-accessible surface area (backbone atoms only — not comparable to full-atom values): 5778 Å² total; per-residue (Å²): 143,73,64,67,65,57,54,51,52,50,51,50,55,51,50,60,47,53,51,52,51,50,52,55,50,52,51,52,52,50,50,51,53,50,56,50,50,54,49,67,73,33,81,68,44,82,77,52,52,74,65,59,50,52,51,53,53,47,55,54,47,50,56,52,49,52,51,52,49,51,52,51,51,54,48,53,51,52,51,49,66,56,49,53,57,53,51,51,53,50,58,49,67,77,47,80,71,77,78,82,119